Protein AF-A0AAV4A3B7-F1 (afdb_monomer)

InterPro domains:
  IPR013136 WSTF/Acf1/Cbp146 [PF10537] (25-99)
  IPR013136 WSTF/Acf1/Cbp146 [PS51136] (22-105)

Structure (mmCIF, N/CA/C/O backbone):
data_AF-A0AAV4A3B7-F1
#
_entry.id   AF-A0AAV4A3B7-F1
#
loop_
_atom_site.group_PDB
_atom_site.id
_atom_site.type_symbol
_atom_site.label_atom_id
_atom_site.label_alt_id
_atom_site.label_comp_id
_atom_site.label_asym_id
_atom_site.label_entity_id
_atom_site.label_seq_id
_atom_site.pdbx_PDB_ins_code
_atom_site.Cartn_x
_atom_site.Cartn_y
_atom_site.Cartn_z
_atom_site.occupancy
_atom_site.B_iso_or_equiv
_atom_site.auth_seq_id
_atom_site.auth_comp_id
_atom_site.auth_asym_id
_atom_site.auth_atom_id
_atom_site.pdbx_PDB_model_num
ATOM 1 N N . MET A 1 1 ? 4.530 -2.355 1.817 1.00 79.88 1 MET A N 1
ATOM 2 C CA . MET A 1 1 ? 4.048 -1.639 3.008 1.00 79.88 1 MET A CA 1
ATOM 3 C C . MET A 1 1 ? 4.141 -0.151 2.739 1.00 79.88 1 MET A C 1
ATOM 5 O O . MET A 1 1 ? 5.241 0.306 2.403 1.00 79.88 1 MET A O 1
ATOM 9 N N . PRO A 1 2 ? 3.022 0.578 2.884 1.00 88.75 2 PRO A N 1
ATOM 10 C CA . PRO A 1 2 ? 2.926 1.960 2.459 1.00 88.75 2 PRO A CA 1
ATOM 11 C C . PRO A 1 2 ? 3.779 2.864 3.346 1.00 88.75 2 PRO A C 1
ATOM 13 O O . PRO A 1 2 ? 4.143 2.522 4.478 1.00 88.75 2 PRO A O 1
ATOM 16 N N . LEU A 1 3 ? 4.128 4.026 2.806 1.00 90.94 3 LEU A N 1
ATOM 17 C CA . LEU A 1 3 ? 4.905 5.024 3.522 1.00 90.94 3 LEU A CA 1
ATOM 18 C C . LEU A 1 3 ? 3.964 6.019 4.193 1.00 90.94 3 LEU A C 1
ATOM 20 O O . LEU A 1 3 ? 3.034 6.525 3.563 1.00 90.94 3 LEU A O 1
ATOM 24 N N . LEU A 1 4 ? 4.269 6.344 5.444 1.00 89.75 4 LEU A N 1
ATOM 25 C CA . LEU A 1 4 ? 3.705 7.493 6.135 1.00 89.75 4 LEU A CA 1
ATOM 26 C C . LEU A 1 4 ? 4.732 8.626 6.057 1.00 89.75 4 LEU A C 1
ATOM 28 O O . LEU A 1 4 ? 5.809 8.568 6.666 1.00 89.75 4 LEU A O 1
ATOM 32 N N . GLY A 1 5 ? 4.452 9.619 5.214 1.00 83.88 5 GLY A N 1
ATOM 33 C CA . GLY A 1 5 ? 5.442 10.620 4.817 1.00 83.88 5 GLY A CA 1
ATOM 34 C C . GLY A 1 5 ? 6.590 9.993 4.014 1.00 83.88 5 GLY A C 1
ATOM 35 O O . GLY A 1 5 ? 6.455 9.756 2.819 1.00 83.88 5 GLY A O 1
ATOM 36 N N . LYS A 1 6 ? 7.731 9.729 4.667 1.00 81.19 6 LYS A N 1
ATOM 37 C CA . LYS A 1 6 ? 8.950 9.154 4.046 1.00 81.19 6 LYS A CA 1
ATOM 38 C C . LYS A 1 6 ? 9.422 7.852 4.698 1.00 81.19 6 LYS A C 1
ATOM 40 O O . LYS A 1 6 ? 10.476 7.333 4.338 1.00 81.19 6 LYS A O 1
ATOM 45 N N . LYS A 1 7 ? 8.691 7.348 5.695 1.00 87.88 7 LYS A N 1
ATOM 46 C CA . LYS A 1 7 ? 9.083 6.168 6.474 1.00 87.88 7 LYS A CA 1
ATOM 47 C C . LYS A 1 7 ? 8.101 5.034 6.231 1.00 87.88 7 LYS A C 1
ATOM 49 O O . LYS A 1 7 ? 6.901 5.272 6.130 1.00 87.88 7 LYS A O 1
ATOM 54 N N . VAL A 1 8 ? 8.623 3.811 6.158 1.00 87.12 8 VAL A N 1
ATOM 55 C CA . VAL A 1 8 ? 7.787 2.607 6.131 1.00 87.12 8 VAL A CA 1
ATOM 56 C C . VAL A 1 8 ? 7.012 2.551 7.438 1.00 87.12 8 VAL A C 1
ATOM 58 O O . VAL A 1 8 ? 7.602 2.665 8.514 1.00 87.12 8 VAL A O 1
ATOM 61 N N . PHE A 1 9 ? 5.698 2.406 7.335 1.00 86.94 9 PHE A N 1
ATOM 62 C CA . PHE A 1 9 ? 4.858 2.243 8.505 1.00 86.94 9 PHE A CA 1
ATOM 63 C C . PHE A 1 9 ? 4.813 0.768 8.906 1.00 86.94 9 PHE A C 1
ATOM 65 O O . PHE A 1 9 ? 4.429 -0.086 8.106 1.00 86.94 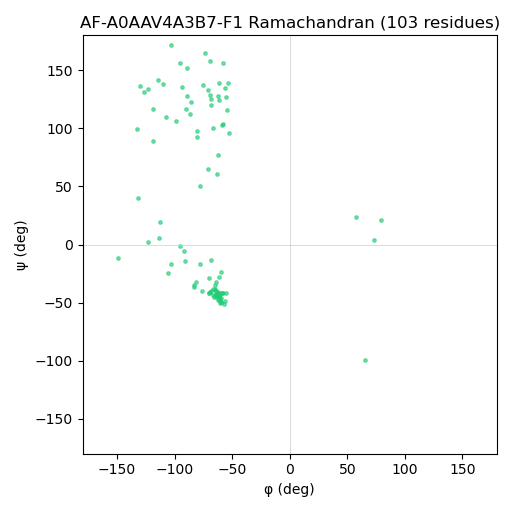9 PHE A O 1
ATOM 72 N N . SER A 1 10 ? 5.213 0.473 10.144 1.00 81.44 10 SER A N 1
ATOM 73 C CA . SER A 1 10 ? 5.065 -0.865 10.715 1.00 81.44 10 SER A CA 1
ATOM 74 C C . SER A 1 10 ? 3.692 -1.001 11.347 1.00 81.44 10 SER A C 1
ATOM 76 O O . SER A 1 10 ? 3.404 -0.391 12.376 1.00 81.44 10 SER A O 1
ATOM 78 N N . VAL A 1 11 ? 2.869 -1.843 10.733 1.00 81.50 11 VAL A N 1
ATOM 79 C CA . VAL A 1 11 ? 1.659 -2.380 11.356 1.00 81.50 11 VAL A CA 1
ATOM 80 C C . VAL A 1 11 ? 2.083 -3.174 12.596 1.00 81.50 11 VAL A C 1
ATOM 82 O O . VAL A 1 11 ? 3.108 -3.865 12.566 1.00 81.50 11 VAL A O 1
ATOM 85 N N . GLY A 1 12 ? 1.337 -3.043 13.696 1.00 70.12 12 GLY A N 1
ATOM 86 C CA . GLY A 1 12 ? 1.625 -3.782 14.924 1.00 70.12 12 GLY A CA 1
ATOM 87 C C . GLY A 1 12 ? 1.611 -5.299 14.685 1.00 70.12 12 GLY A C 1
ATOM 88 O O . GLY A 1 12 ? 0.986 -5.764 13.726 1.00 70.12 12 GLY A O 1
ATOM 89 N N . PRO A 1 13 ? 2.300 -6.093 15.526 1.00 60.31 13 PRO A N 1
ATOM 90 C CA . PRO A 1 13 ? 2.283 -7.541 15.388 1.00 60.31 13 PRO A CA 1
ATOM 91 C C . PRO A 1 13 ? 0.838 -8.044 15.421 1.00 60.31 13 PRO A C 1
ATOM 93 O O . PRO A 1 13 ? 0.038 -7.632 16.262 1.00 60.31 13 PRO A O 1
ATOM 96 N N . MET A 1 14 ? 0.514 -8.946 14.493 1.00 58.28 14 MET A N 1
ATOM 97 C CA . MET A 1 14 ? -0.736 -9.693 14.520 1.00 58.28 14 MET A CA 1
ATOM 98 C C . MET A 1 14 ? -0.773 -10.442 15.853 1.00 58.28 14 MET A C 1
ATOM 100 O O . MET A 1 14 ? -0.035 -11.410 16.026 1.00 58.28 14 MET A O 1
ATOM 104 N N . SER A 1 15 ? -1.560 -9.954 16.818 1.00 52.66 15 SER A N 1
ATOM 105 C CA . SER A 1 15 ? -1.669 -10.622 18.114 1.00 52.66 15 SER A CA 1
ATOM 106 C C . SER A 1 15 ? -2.095 -12.071 17.858 1.00 52.66 15 SER A C 1
ATOM 108 O O . SER A 1 15 ? -3.068 -12.276 17.108 1.00 52.66 15 SER A O 1
ATOM 110 N N . PRO A 1 16 ? -1.362 -13.074 18.386 1.00 51.94 16 PRO A N 1
ATOM 111 C CA . PRO A 1 16 ? -1.771 -14.462 18.253 1.00 51.94 16 PRO A CA 1
ATOM 112 C C . PRO A 1 16 ? -3.207 -14.572 18.761 1.00 51.94 16 PRO A C 1
ATOM 114 O O . PRO A 1 16 ? -3.572 -13.920 19.739 1.00 51.94 16 PRO A O 1
ATOM 117 N N . GLN A 1 17 ? -4.045 -15.340 18.061 1.00 53.22 17 GLN A N 1
ATOM 118 C CA . GLN A 1 17 ? -5.379 -15.699 18.541 1.00 53.22 17 GLN A CA 1
ATOM 119 C C . GLN A 1 17 ? -5.230 -16.511 19.838 1.00 53.22 17 GLN A C 1
ATOM 121 O O . GLN A 1 17 ? -5.330 -17.732 19.837 1.00 53.22 17 GLN A O 1
ATOM 126 N N . ASN A 1 18 ? -4.946 -15.845 20.953 1.00 49.25 18 ASN A N 1
ATOM 127 C CA . ASN A 1 18 ? -5.002 -16.438 22.273 1.00 49.25 18 ASN A CA 1
ATOM 128 C C . ASN A 1 18 ? -6.484 -16.425 22.654 1.00 49.25 18 ASN A C 1
ATOM 130 O O . ASN A 1 18 ? -7.059 -15.392 22.992 1.00 49.25 18 ASN A O 1
ATOM 134 N N . GLY A 1 19 ? -7.122 -17.574 22.432 1.00 52.88 19 GLY A N 1
ATOM 135 C CA . GLY A 1 19 ? -8.569 -17.753 22.360 1.00 52.88 19 GLY A CA 1
ATOM 136 C C . GLY A 1 19 ? -9.324 -17.617 23.677 1.00 52.88 19 GLY A C 1
ATOM 137 O O . GLY A 1 19 ? -9.938 -18.583 24.121 1.00 52.88 19 GLY A O 1
ATOM 138 N N . THR A 1 20 ? -9.344 -16.441 24.305 1.00 53.84 20 THR A N 1
ATOM 139 C CA . THR A 1 20 ? -10.295 -16.196 25.413 1.00 53.84 20 THR A CA 1
ATOM 140 C C . THR A 1 20 ? -10.757 -14.743 25.559 1.00 53.84 20 THR A C 1
ATOM 142 O O . THR A 1 20 ? -11.738 -14.494 26.250 1.00 53.84 20 THR A O 1
ATOM 145 N N . GLN A 1 21 ? -10.138 -13.776 24.876 1.00 55.31 21 GLN A N 1
ATOM 146 C CA . GLN A 1 21 ? -10.637 -12.399 24.835 1.00 55.31 21 GLN A CA 1
ATOM 147 C C . GLN A 1 21 ? -10.641 -11.907 23.389 1.00 55.31 21 GLN A C 1
ATOM 149 O O . GLN A 1 21 ? -9.605 -11.533 22.840 1.00 55.31 21 GLN A O 1
ATOM 154 N N . ASP A 1 22 ? -11.811 -11.948 22.748 1.00 61.78 22 ASP A N 1
ATOM 155 C CA . ASP A 1 22 ? -12.040 -11.229 21.497 1.00 61.78 22 ASP A CA 1
ATOM 156 C C . ASP A 1 22 ? -11.801 -9.744 21.774 1.00 61.78 22 ASP A C 1
ATOM 158 O O . ASP A 1 22 ? -12.625 -9.075 22.396 1.00 61.78 22 ASP A O 1
ATOM 162 N N . ALA A 1 23 ? -10.641 -9.228 21.360 1.00 65.69 23 ALA A N 1
ATOM 163 C CA . 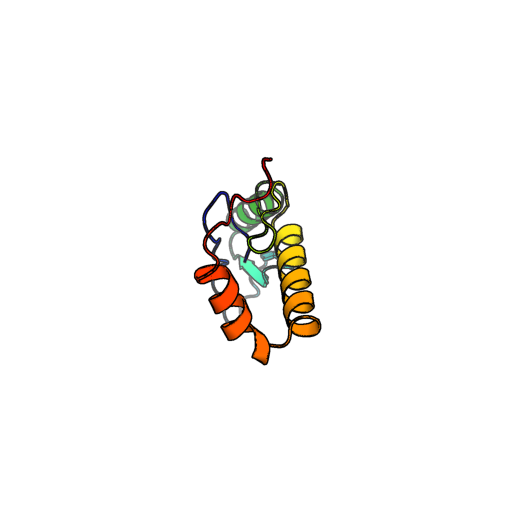ALA A 1 23 ? -10.404 -7.795 21.340 1.00 65.69 23 ALA A CA 1
ATOM 164 C C . ALA A 1 23 ? -11.537 -7.156 20.510 1.00 65.69 23 ALA A C 1
ATOM 166 O O . ALA A 1 23 ? -11.647 -7.460 19.317 1.00 65.69 23 ALA A O 1
ATOM 167 N N . PRO A 1 24 ? -12.398 -6.313 21.109 1.00 78.50 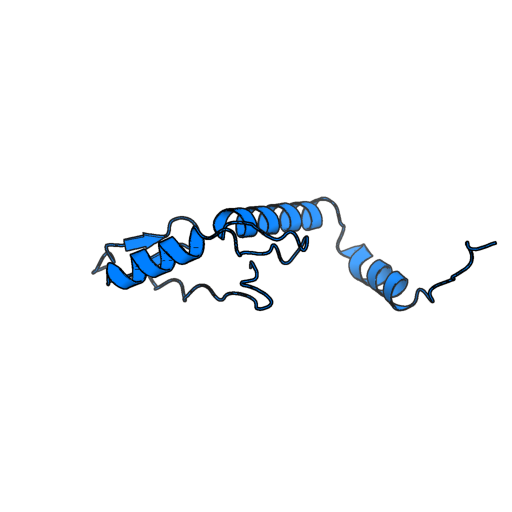24 PRO A N 1
ATOM 168 C CA . PRO A 1 24 ? -13.668 -5.916 20.498 1.00 78.50 24 PRO A CA 1
ATOM 169 C C . PRO A 1 24 ? -13.498 -5.036 19.254 1.00 78.50 24 PRO A C 1
ATOM 171 O O . PRO A 1 24 ? -14.450 -4.840 18.499 1.00 78.50 24 PRO A O 1
ATOM 174 N N . TYR A 1 25 ? -12.295 -4.507 19.023 1.00 83.38 25 TYR A N 1
ATOM 175 C CA . TYR A 1 25 ? -12.010 -3.601 17.924 1.00 83.38 25 TYR A CA 1
ATOM 176 C C . TYR A 1 25 ? -10.952 -4.187 16.983 1.00 83.38 25 TYR A C 1
ATOM 178 O O . TYR A 1 25 ? -9.798 -4.390 17.361 1.00 83.38 25 TYR A O 1
ATOM 186 N N . LEU A 1 26 ? -11.348 -4.434 15.732 1.00 85.75 26 LEU A N 1
ATOM 187 C CA . LEU A 1 26 ? -10.511 -5.002 14.673 1.00 85.75 26 LEU A CA 1
ATOM 188 C C . LEU A 1 26 ? -10.475 -4.062 13.465 1.00 85.75 26 LEU A C 1
ATOM 190 O O . LEU A 1 26 ? -11.520 -3.615 12.989 1.00 85.75 26 LEU A O 1
ATOM 194 N N . ILE A 1 27 ? -9.286 -3.815 12.916 1.00 86.50 27 ILE A N 1
ATOM 195 C CA . ILE A 1 27 ? -9.131 -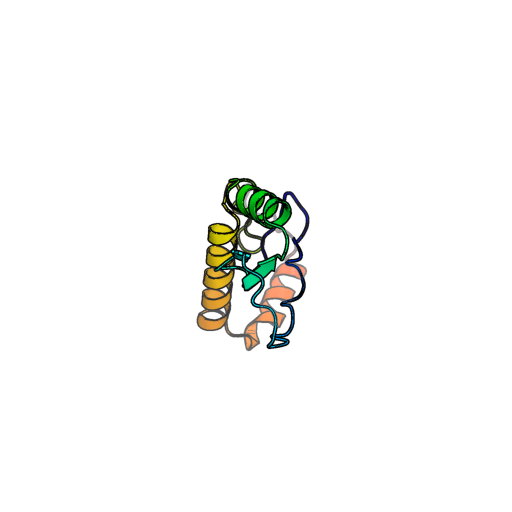3.147 11.619 1.00 86.50 27 ILE A CA 1
ATOM 196 C C . ILE A 1 27 ? -9.107 -4.217 10.515 1.00 86.50 27 ILE A C 1
ATOM 198 O O . ILE A 1 27 ? -8.177 -5.022 10.488 1.00 86.50 27 ILE A O 1
ATOM 202 N N . PRO A 1 28 ? -10.078 -4.249 9.579 1.00 84.31 28 PRO A N 1
ATOM 203 C CA .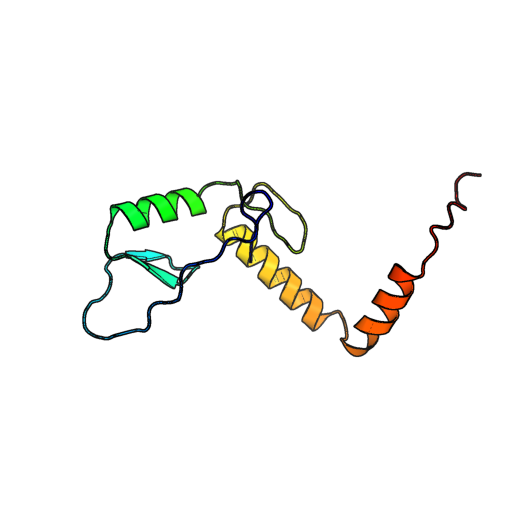 PRO A 1 28 ? -10.240 -5.377 8.656 1.00 84.31 28 PRO A CA 1
ATOM 204 C C . PRO A 1 28 ? -9.052 -5.609 7.715 1.00 84.31 28 PRO A C 1
ATOM 206 O O . PRO A 1 28 ? -8.648 -6.750 7.499 1.00 84.31 28 PRO A O 1
ATOM 209 N N . HIS A 1 29 ? -8.479 -4.535 7.162 1.00 83.94 29 HIS A N 1
ATOM 210 C CA . HIS A 1 29 ? -7.443 -4.639 6.133 1.00 83.94 29 HIS A CA 1
ATOM 211 C C . HIS A 1 29 ? -6.040 -4.896 6.709 1.00 83.94 29 HIS A C 1
ATOM 213 O O . HIS A 1 29 ? -5.258 -5.607 6.084 1.00 83.94 29 HIS A O 1
ATOM 219 N N . THR A 1 30 ? -5.718 -4.379 7.905 1.00 85.56 30 THR A N 1
ATOM 220 C CA . THR A 1 30 ? -4.447 -4.680 8.598 1.00 85.56 30 THR A CA 1
ATOM 221 C C . THR A 1 30 ? -4.530 -5.874 9.541 1.00 85.56 30 THR A C 1
ATOM 223 O O . THR A 1 30 ? -3.495 -6.391 9.955 1.00 85.56 30 THR A O 1
ATOM 226 N N . LYS A 1 31 ? -5.747 -6.326 9.871 1.00 84.94 31 LYS A N 1
ATOM 227 C CA . LYS A 1 31 ? -6.038 -7.356 10.881 1.00 84.94 31 LYS A CA 1
ATOM 228 C C . LYS A 1 31 ? -5.505 -7.014 12.279 1.00 84.94 31 LYS A C 1
ATOM 230 O O . LYS A 1 31 ? -5.299 -7.906 13.100 1.00 84.94 31 LYS A O 1
ATOM 235 N N . GLU A 1 32 ? -5.298 -5.729 12.561 1.00 84.06 32 GLU A N 1
ATOM 236 C CA . GLU A 1 32 ? -4.882 -5.261 13.883 1.00 84.06 32 GLU A CA 1
ATOM 237 C C . GLU A 1 32 ? -6.042 -5.296 14.868 1.00 84.06 32 GLU A C 1
ATOM 239 O O . GLU A 1 32 ? -7.154 -4.878 14.543 1.00 84.06 32 GLU A O 1
ATOM 244 N N . ARG A 1 33 ? -5.754 -5.768 16.081 1.00 83.25 33 ARG A N 1
ATOM 245 C CA . ARG A 1 33 ? -6.703 -5.875 17.187 1.00 83.25 33 ARG A CA 1
ATOM 246 C C . ARG A 1 33 ? -6.352 -4.870 18.276 1.00 83.25 33 ARG A C 1
ATOM 248 O O . ARG A 1 33 ? -5.180 -4.721 18.611 1.00 83.25 33 ARG A O 1
ATOM 255 N N . PHE A 1 34 ? -7.373 -4.232 18.833 1.00 83.56 34 PHE A N 1
ATOM 256 C CA . PHE A 1 34 ? -7.255 -3.260 19.913 1.00 83.56 34 PHE A CA 1
ATOM 257 C C . PHE A 1 34 ? -8.237 -3.604 21.030 1.00 83.56 34 PHE A C 1
ATOM 259 O O . PHE A 1 34 ? -9.408 -3.900 20.782 1.00 83.56 34 PHE A O 1
ATOM 266 N N . GLU A 1 35 ? -7.762 -3.529 22.268 1.00 83.69 35 GLU A N 1
ATOM 267 C CA . GLU A 1 35 ? -8.599 -3.659 23.466 1.00 83.69 35 GLU A CA 1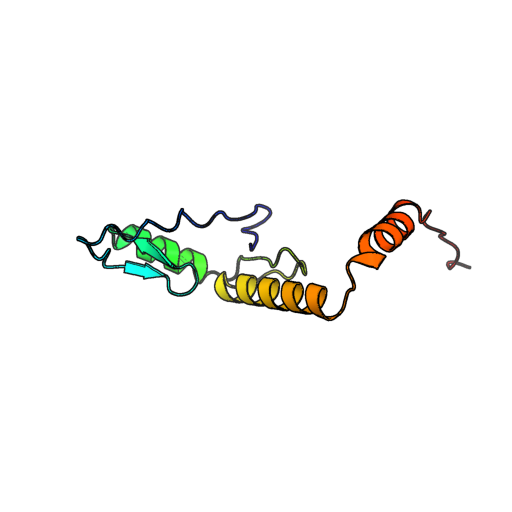
ATOM 268 C C . GLU A 1 35 ? -9.265 -2.318 23.810 1.00 83.69 35 GLU A C 1
ATOM 270 O O . GLU A 1 35 ? -10.432 -2.263 24.197 1.00 83.69 35 GLU A O 1
ATOM 275 N N . SER A 1 36 ? -8.543 -1.213 23.597 1.00 86.19 36 SER A N 1
ATOM 276 C CA . SER A 1 36 ? -9.022 0.143 23.852 1.00 86.19 36 SER A CA 1
ATOM 277 C C . SER A 1 36 ? -9.723 0.748 22.637 1.00 86.19 36 SER A C 1
ATOM 279 O O . SER A 1 36 ? -9.149 0.858 21.549 1.00 86.19 36 SER A O 1
ATOM 281 N N . LYS A 1 37 ? -10.945 1.254 22.849 1.00 88.38 37 LYS A N 1
ATOM 282 C CA . LYS A 1 37 ? -11.702 1.992 21.825 1.00 88.38 37 LYS A CA 1
ATOM 283 C C . LYS A 1 37 ? -10.941 3.220 21.320 1.00 88.38 37 LYS A C 1
ATOM 285 O O . LYS A 1 37 ? -10.912 3.474 20.122 1.00 88.38 37 LYS A O 1
ATOM 290 N N . SER A 1 38 ? -10.302 3.967 22.226 1.00 90.06 38 SER A N 1
ATOM 291 C CA . SER A 1 38 ? -9.599 5.207 21.869 1.00 90.06 38 SER A CA 1
ATOM 292 C C . SER A 1 38 ? -8.405 4.943 20.951 1.00 90.06 38 SER A C 1
ATOM 294 O O . SER A 1 38 ? -8.157 5.708 20.023 1.00 90.06 38 SER A O 1
ATOM 296 N N . GLU A 1 39 ? -7.668 3.856 21.184 1.00 89.00 39 GLU A N 1
ATOM 297 C CA . GLU A 1 39 ? -6.540 3.475 20.329 1.00 89.00 39 GLU A CA 1
ATOM 298 C C . GLU A 1 39 ? -7.009 3.016 18.950 1.00 89.00 39 GLU A C 1
ATOM 300 O O . GLU A 1 39 ? -6.421 3.410 17.941 1.00 89.00 39 GLU A O 1
ATOM 305 N N . PHE A 1 40 ? -8.103 2.251 18.906 1.00 89.31 40 PHE A N 1
ATOM 306 C CA . PHE A 1 40 ? -8.740 1.858 17.657 1.00 89.31 40 PHE A CA 1
ATOM 307 C C . PHE A 1 40 ? -9.200 3.065 16.837 1.00 89.31 40 PHE A C 1
ATOM 309 O O . PHE A 1 40 ? -8.884 3.140 15.652 1.00 89.31 40 PHE A O 1
ATOM 316 N N . GLU A 1 41 ? -9.913 4.016 17.448 1.00 91.50 41 GLU A N 1
ATOM 317 C CA . GLU A 1 41 ? -10.403 5.212 16.753 1.00 91.50 41 GLU A CA 1
ATOM 318 C C . GLU A 1 41 ? -9.237 6.050 16.223 1.00 91.50 41 GLU A C 1
ATOM 320 O O . GLU A 1 41 ? -9.186 6.308 15.024 1.00 91.50 41 GLU A O 1
ATOM 325 N N . LYS A 1 42 ? -8.216 6.323 17.049 1.00 92.62 42 LYS A N 1
ATOM 326 C CA . LYS A 1 42 ? -6.995 7.019 16.601 1.00 92.62 42 LYS A CA 1
ATOM 327 C C . LYS A 1 42 ? -6.325 6.320 15.420 1.00 92.62 42 LYS A C 1
ATOM 329 O O . LYS A 1 42 ? -5.850 6.984 14.497 1.00 92.62 42 LYS A O 1
ATOM 334 N N . ARG A 1 43 ? -6.258 4.983 15.439 1.00 91.94 43 ARG A N 1
ATOM 335 C CA . ARG A 1 43 ? -5.658 4.223 14.338 1.00 91.94 43 ARG A CA 1
ATOM 336 C C . ARG A 1 43 ? -6.515 4.276 13.079 1.00 91.94 43 ARG A C 1
ATOM 338 O O . ARG A 1 43 ? -5.981 4.445 11.986 1.00 91.94 43 ARG A O 1
ATOM 345 N N . LYS A 1 44 ? -7.830 4.151 13.233 1.00 91.31 44 LYS A N 1
ATOM 346 C CA . LYS A 1 44 ? -8.795 4.242 12.141 1.00 91.31 44 LYS A CA 1
ATOM 347 C C . LYS A 1 44 ? -8.750 5.621 11.481 1.00 91.31 44 LYS A C 1
ATOM 349 O O . LYS A 1 44 ? -8.691 5.689 10.257 1.00 91.31 44 LYS A O 1
ATOM 354 N N . ASP A 1 45 ? -8.707 6.692 12.269 1.00 94.06 45 ASP A N 1
ATOM 355 C CA . ASP A 1 45 ? -8.567 8.061 11.768 1.00 94.06 45 ASP A CA 1
ATOM 356 C C . ASP A 1 45 ? -7.269 8.236 10.977 1.00 94.06 45 ASP A C 1
ATOM 358 O O . ASP A 1 45 ? -7.300 8.741 9.858 1.00 94.06 45 ASP A O 1
ATOM 362 N N . LEU A 1 46 ? -6.140 7.737 11.493 1.00 92.88 46 LEU A N 1
ATOM 363 C CA . LEU A 1 46 ? -4.862 7.767 10.775 1.00 92.88 46 LEU A CA 1
ATOM 364 C C . LEU A 1 46 ? -4.932 7.034 9.421 1.00 92.88 46 LEU A C 1
ATOM 366 O O . LEU A 1 46 ? -4.394 7.512 8.422 1.00 92.88 46 LEU A O 1
ATOM 370 N N . TYR A 1 47 ? -5.594 5.876 9.362 1.00 93.75 47 TYR A N 1
ATOM 371 C CA . TYR A 1 47 ? -5.750 5.117 8.116 1.00 93.75 47 TYR A CA 1
ATOM 372 C C . TYR A 1 47 ? -6.687 5.781 7.105 1.00 93.75 47 TYR A C 1
ATOM 374 O O . TYR A 1 47 ? -6.469 5.623 5.902 1.00 93.75 47 TYR A O 1
ATOM 382 N N . ASN A 1 48 ? -7.668 6.549 7.580 1.00 94.12 48 ASN A N 1
ATOM 383 C CA . ASN A 1 48 ? -8.591 7.313 6.739 1.00 94.12 48 ASN A CA 1
ATOM 384 C C . ASN A 1 48 ? -7.981 8.608 6.182 1.00 94.12 48 ASN A C 1
ATOM 386 O O . ASN A 1 48 ? -8.531 9.182 5.246 1.00 94.12 48 ASN A O 1
ATOM 390 N N . GLN A 1 49 ? -6.869 9.094 6.736 1.00 94.31 49 GLN A N 1
ATOM 391 C CA . GLN A 1 49 ? -6.196 10.278 6.207 1.00 94.31 49 GLN A CA 1
ATOM 392 C C . GLN A 1 49 ? -5.529 9.973 4.863 1.00 94.31 49 GLN A C 1
ATOM 394 O O . GLN A 1 49 ? -4.774 9.014 4.749 1.00 94.31 49 GLN A O 1
ATOM 399 N N . SER A 1 50 ? -5.725 10.836 3.866 1.00 95.00 50 SER A N 1
ATOM 400 C CA . SER A 1 50 ? -5.086 10.756 2.543 1.00 95.00 50 SER A CA 1
ATOM 401 C C . SER A 1 50 ? -3.630 11.250 2.552 1.00 95.00 50 SER A C 1
ATOM 403 O O . SER A 1 50 ? -3.245 12.122 1.778 1.00 95.00 50 SER A O 1
ATOM 405 N N . ILE A 1 51 ? -2.818 10.749 3.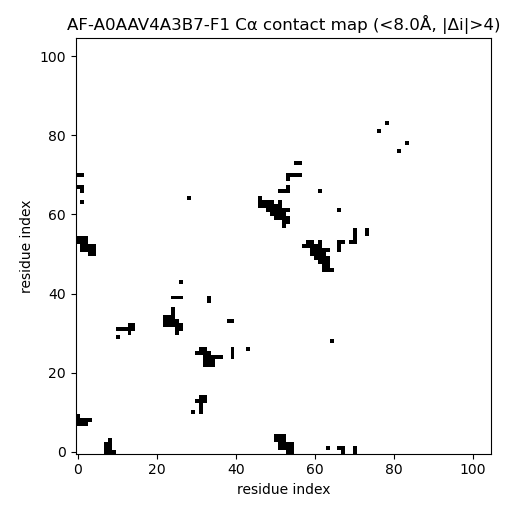482 1.00 94.62 51 ILE A N 1
ATOM 406 C CA . ILE A 1 51 ? -1.412 11.151 3.684 1.00 94.62 51 ILE A CA 1
ATOM 407 C C . ILE A 1 51 ? -0.419 10.026 3.368 1.00 94.62 51 ILE A C 1
ATOM 409 O O . ILE A 1 51 ? 0.783 10.162 3.617 1.00 94.62 51 ILE A O 1
ATOM 413 N N . TRP A 1 52 ? -0.916 8.903 2.851 1.00 95.38 52 TRP A N 1
ATOM 414 C CA . TRP A 1 52 ? -0.120 7.720 2.567 1.00 95.38 52 TRP A CA 1
ATOM 415 C C . TRP A 1 52 ? 0.447 7.760 1.158 1.00 95.38 52 TRP A C 1
ATOM 417 O O . TRP A 1 52 ? -0.129 8.337 0.231 1.00 95.38 52 TRP A O 1
ATOM 427 N N . THR A 1 53 ? 1.591 7.099 1.013 1.00 95.06 53 THR A N 1
ATOM 428 C CA . THR A 1 53 ? 2.308 6.997 -0.254 1.00 95.06 53 THR A CA 1
ATOM 429 C C . THR A 1 53 ? 2.574 5.535 -0.580 1.00 95.06 53 THR A C 1
ATOM 431 O O . THR A 1 53 ? 3.091 4.783 0.254 1.00 95.06 53 THR A O 1
ATOM 434 N N . CYS A 1 54 ? 2.263 5.121 -1.806 1.00 93.44 54 CYS A N 1
ATOM 435 C CA . CYS A 1 54 ? 2.649 3.809 -2.312 1.00 93.44 54 CYS A CA 1
ATOM 436 C C . CYS A 1 54 ? 4.170 3.766 -2.498 1.00 93.44 54 CYS A C 1
ATOM 438 O O . CYS A 1 54 ? 4.726 4.536 -3.282 1.00 93.44 54 CYS A O 1
ATOM 440 N N . ARG A 1 55 ? 4.864 2.854 -1.806 1.00 91.69 55 ARG A N 1
ATOM 441 C CA . ARG A 1 55 ? 6.326 2.734 -1.918 1.00 91.69 55 ARG A CA 1
ATOM 442 C C . ARG A 1 55 ? 6.766 2.301 -3.318 1.00 91.69 55 ARG A C 1
ATOM 444 O O . ARG A 1 55 ? 7.831 2.708 -3.765 1.00 91.69 55 ARG A O 1
ATOM 451 N N . ALA A 1 56 ? 5.969 1.460 -3.974 1.00 88.56 56 ALA A N 1
ATOM 452 C CA . ALA A 1 56 ? 6.317 0.876 -5.264 1.00 88.56 56 ALA A CA 1
ATOM 453 C C . ALA A 1 56 ? 6.164 1.871 -6.427 1.00 88.56 56 ALA A C 1
ATOM 455 O O . ALA A 1 56 ? 7.006 1.890 -7.317 1.00 88.56 56 ALA A O 1
ATOM 456 N N . THR A 1 57 ? 5.116 2.703 -6.416 1.00 89.50 57 THR A N 1
ATOM 457 C CA . THR A 1 57 ? 4.831 3.661 -7.504 1.00 89.50 57 THR A CA 1
ATOM 458 C C . THR A 1 57 ? 5.214 5.100 -7.176 1.00 89.50 57 THR A C 1
ATOM 460 O O . THR A 1 57 ? 5.262 5.933 -8.074 1.00 89.50 57 THR A O 1
ATOM 463 N N . GLY A 1 58 ? 5.436 5.427 -5.901 1.00 91.12 58 GLY A N 1
ATOM 464 C CA . GLY A 1 58 ? 5.643 6.800 -5.440 1.00 91.12 58 GLY A CA 1
ATOM 465 C C . GLY A 1 58 ? 4.374 7.659 -5.424 1.00 91.12 58 GLY A C 1
ATOM 466 O O . GLY A 1 58 ? 4.459 8.844 -5.115 1.00 91.12 58 GLY A O 1
ATOM 467 N N . HIS A 1 59 ? 3.202 7.095 -5.736 1.00 93.00 59 HIS A N 1
ATOM 468 C CA . HIS A 1 59 ? 1.945 7.840 -5.733 1.00 93.00 59 HIS A CA 1
ATOM 469 C C . HIS A 1 59 ? 1.547 8.231 -4.303 1.00 93.00 59 HIS A C 1
ATOM 471 O O . HIS A 1 59 ? 1.469 7.369 -3.423 1.00 93.00 59 HIS A O 1
ATOM 477 N N . THR A 1 60 ? 1.331 9.527 -4.084 1.00 94.00 60 THR A N 1
ATOM 478 C CA . THR A 1 60 ? 1.009 10.148 -2.792 1.00 94.00 60 THR A CA 1
ATOM 479 C C . THR A 1 60 ? -0.482 10.482 -2.700 1.00 94.00 60 THR A C 1
ATOM 481 O O . THR A 1 60 ? -1.204 10.402 -3.690 1.00 94.00 60 THR A O 1
ATOM 484 N N . GLY A 1 61 ? -0.948 10.893 -1.516 1.00 93.75 61 GLY A N 1
ATOM 485 C CA . GLY A 1 61 ? -2.331 11.348 -1.339 1.00 93.75 61 GLY A CA 1
ATOM 486 C C . GLY A 1 61 ? -3.342 10.207 -1.215 1.00 93.75 61 GLY A C 1
ATOM 487 O O . GLY A 1 61 ? -4.527 10.405 -1.461 1.00 93.75 61 GLY A O 1
ATOM 488 N N . LEU A 1 62 ? -2.877 9.010 -0.857 1.00 94.06 62 LEU A N 1
ATOM 489 C CA . LEU A 1 62 ? -3.707 7.821 -0.701 1.00 94.06 62 LEU A CA 1
ATOM 490 C C . LEU A 1 62 ? -4.118 7.626 0.758 1.00 94.06 62 LEU A C 1
ATOM 492 O O . LEU A 1 62 ? -3.423 8.068 1.678 1.00 94.06 62 LEU A O 1
ATOM 496 N N . THR A 1 63 ? -5.217 6.915 0.982 1.00 95.62 63 THR A N 1
ATOM 497 C CA . THR A 1 63 ? -5.495 6.280 2.278 1.00 95.62 63 THR A CA 1
ATOM 498 C C . THR A 1 63 ? -4.594 5.060 2.479 1.00 95.62 63 THR A C 1
ATOM 500 O O . THR A 1 63 ? -3.990 4.535 1.535 1.00 95.62 63 THR A O 1
ATOM 503 N N . HIS A 1 64 ? -4.508 4.567 3.716 1.00 94.44 64 HIS A N 1
ATOM 504 C CA . HIS A 1 64 ? -3.673 3.402 4.020 1.00 94.44 64 HIS A CA 1
ATOM 505 C C . HIS A 1 64 ? -4.093 2.162 3.216 1.00 94.44 64 HIS A C 1
ATOM 507 O O . HIS A 1 64 ? -3.250 1.428 2.691 1.00 94.44 64 HIS A O 1
ATOM 513 N N . GLU A 1 65 ? -5.404 1.937 3.100 1.00 93.38 65 GLU A N 1
ATOM 514 C CA . GLU A 1 65 ? -5.953 0.787 2.386 1.00 93.38 65 GLU A CA 1
ATOM 515 C C . GLU A 1 65 ? -5.672 0.871 0.880 1.00 93.38 65 GLU A C 1
ATOM 517 O O . GLU A 1 65 ? -5.249 -0.116 0.275 1.00 93.38 65 GLU A O 1
ATOM 522 N N . GLU A 1 66 ? -5.852 2.046 0.276 1.00 94.06 66 GLU A N 1
ATOM 523 C CA . GLU A 1 66 ? -5.557 2.264 -1.143 1.00 94.06 66 GLU A CA 1
ATOM 524 C C . GLU A 1 66 ? -4.072 2.073 -1.442 1.00 94.06 66 GLU A C 1
ATOM 526 O O . GLU A 1 66 ? -3.719 1.391 -2.405 1.00 94.06 66 GLU A O 1
ATOM 531 N N . ALA A 1 67 ? -3.195 2.612 -0.592 1.00 94.75 67 ALA A N 1
ATOM 532 C CA . ALA A 1 67 ? -1.759 2.435 -0.743 1.00 94.75 67 ALA A CA 1
ATOM 533 C C . ALA A 1 67 ? -1.364 0.951 -0.629 1.00 94.75 67 ALA A C 1
ATOM 535 O O . ALA A 1 67 ? -0.610 0.462 -1.470 1.00 94.75 67 ALA A O 1
ATOM 536 N N . CYS A 1 68 ? -1.935 0.201 0.323 1.00 92.00 68 CYS A N 1
ATOM 537 C CA . CYS A 1 68 ? -1.725 -1.249 0.425 1.00 92.00 68 CYS A CA 1
ATOM 538 C C . CYS A 1 68 ? -2.210 -2.006 -0.822 1.00 92.00 68 CYS A C 1
ATOM 540 O O . CYS A 1 68 ? -1.503 -2.879 -1.331 1.00 92.00 68 CYS A O 1
ATOM 542 N N . LYS A 1 69 ? -3.404 -1.678 -1.335 1.00 93.50 69 LYS A N 1
ATOM 543 C CA . LYS A 1 69 ? -3.957 -2.285 -2.560 1.00 93.50 69 LYS A CA 1
ATOM 544 C C . LYS A 1 69 ? -3.080 -1.987 -3.778 1.00 93.50 69 LYS A C 1
ATOM 546 O O . LYS A 1 69 ? -2.821 -2.885 -4.581 1.00 93.50 69 LYS A O 1
ATOM 551 N N . SER A 1 70 ? -2.594 -0.751 -3.893 1.00 93.75 70 SER A N 1
ATOM 552 C CA . SER A 1 70 ? -1.670 -0.325 -4.947 1.00 93.75 70 SER A CA 1
ATOM 553 C C . SER A 1 70 ? -0.380 -1.144 -4.909 1.00 93.75 70 SER A C 1
ATOM 555 O O . SER A 1 70 ? 0.013 -1.732 -5.916 1.00 93.75 70 SER A O 1
ATOM 557 N N . GLU A 1 71 ? 0.233 -1.277 -3.732 1.00 93.00 71 GLU A N 1
ATOM 558 C CA . GLU A 1 71 ? 1.445 -2.079 -3.565 1.00 93.00 71 GLU A CA 1
ATOM 559 C C . GLU A 1 71 ? 1.235 -3.557 -3.905 1.00 93.00 71 GLU A C 1
ATOM 561 O O . GLU A 1 71 ? 2.072 -4.150 -4.590 1.00 93.00 71 GLU A O 1
ATOM 566 N N . ALA A 1 72 ? 0.129 -4.155 -3.453 1.00 92.12 72 ALA A N 1
ATOM 567 C CA . ALA A 1 72 ? -0.197 -5.548 -3.751 1.00 92.12 72 ALA A CA 1
ATOM 568 C C . ALA A 1 72 ? -0.376 -5.771 -5.259 1.00 92.12 72 ALA A C 1
ATOM 570 O O . ALA A 1 72 ? 0.180 -6.718 -5.815 1.00 92.12 72 ALA A O 1
ATOM 571 N N . THR A 1 73 ? -1.078 -4.852 -5.926 1.00 94.25 73 THR A N 1
ATOM 572 C CA . THR A 1 73 ? -1.305 -4.894 -7.377 1.00 94.25 73 THR A CA 1
ATOM 573 C C . THR A 1 73 ? 0.013 -4.832 -8.141 1.00 94.25 73 THR A C 1
ATOM 575 O O . THR A 1 73 ? 0.279 -5.692 -8.978 1.00 94.25 73 THR A O 1
ATOM 578 N N . VAL A 1 74 ? 0.879 -3.870 -7.814 1.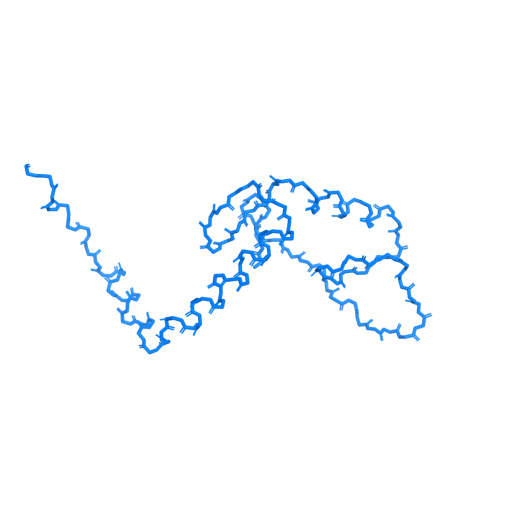00 92.69 74 VAL A N 1
ATOM 579 C CA . VAL A 1 74 ? 2.181 -3.714 -8.481 1.00 92.69 74 VAL A CA 1
ATOM 580 C C . VAL A 1 74 ? 3.091 -4.907 -8.212 1.00 92.69 74 VAL A C 1
ATOM 582 O O . VAL A 1 74 ? 3.763 -5.390 -9.119 1.00 92.69 74 VAL A O 1
ATOM 585 N N . THR A 1 75 ? 3.074 -5.439 -6.989 1.00 90.44 75 THR A N 1
ATOM 586 C CA . THR A 1 75 ? 3.843 -6.641 -6.638 1.00 90.44 75 THR A CA 1
ATOM 587 C C . THR A 1 75 ? 3.369 -7.854 -7.436 1.00 90.44 75 THR A C 1
ATOM 589 O O . THR A 1 75 ? 4.186 -8.627 -7.936 1.00 90.44 75 THR A O 1
ATOM 592 N N . GLN A 1 76 ? 2.056 -8.034 -7.587 1.00 92.81 76 GLN A N 1
ATOM 593 C CA . GLN A 1 76 ? 1.493 -9.111 -8.398 1.00 92.81 76 GLN A CA 1
ATOM 594 C C . GLN A 1 76 ? 1.845 -8.938 -9.882 1.00 92.81 76 GLN A C 1
ATOM 596 O O . GLN A 1 76 ? 2.249 -9.905 -10.526 1.00 92.81 76 GLN A O 1
ATOM 601 N N . GLN A 1 77 ? 1.739 -7.719 -10.415 1.00 92.44 77 GLN A N 1
ATOM 602 C CA . GLN A 1 77 ? 2.108 -7.410 -11.797 1.00 92.44 77 GLN A CA 1
ATOM 603 C C . GLN A 1 77 ? 3.587 -7.694 -12.061 1.00 92.44 77 GLN A C 1
ATOM 605 O O . GLN A 1 77 ? 3.892 -8.380 -13.031 1.00 92.44 77 GLN A O 1
ATOM 610 N N . LEU A 1 78 ? 4.489 -7.257 -11.176 1.00 89.69 78 LEU A N 1
ATOM 611 C CA . LEU A 1 78 ? 5.918 -7.566 -11.265 1.00 89.69 78 LEU A CA 1
ATOM 612 C C . LEU A 1 78 ? 6.162 -9.075 -11.284 1.00 89.69 78 LEU A C 1
ATOM 614 O O . LEU A 1 78 ? 6.813 -9.569 -12.194 1.00 89.69 78 LEU A O 1
ATOM 618 N N . ASN A 1 79 ? 5.590 -9.825 -10.340 1.00 88.75 79 ASN A N 1
ATOM 619 C CA . ASN A 1 79 ? 5.784 -11.278 -10.300 1.00 88.75 79 ASN A CA 1
ATOM 620 C C . ASN A 1 79 ? 5.207 -11.999 -11.530 1.00 88.75 79 ASN A C 1
ATOM 622 O O . ASN A 1 79 ? 5.737 -13.033 -11.926 1.00 88.75 79 ASN A O 1
ATOM 626 N N . SER A 1 80 ? 4.121 -11.484 -12.112 1.00 92.00 80 SER A N 1
ATOM 627 C CA . SER A 1 80 ? 3.469 -12.102 -13.270 1.00 92.00 80 SER A CA 1
ATOM 628 C C . SER A 1 80 ? 4.120 -11.731 -14.601 1.00 92.00 80 SER A C 1
ATOM 630 O O . SER A 1 80 ? 4.087 -12.541 -15.522 1.00 92.00 80 SER A O 1
ATOM 632 N N . GLN A 1 81 ? 4.624 -10.505 -14.739 1.00 92.75 81 GLN A N 1
ATOM 633 C CA . GLN A 1 81 ? 5.077 -9.957 -16.021 1.00 92.75 81 GLN A CA 1
ATOM 634 C C . GLN A 1 81 ? 6.600 -9.896 -16.131 1.00 92.75 81 GLN A C 1
ATOM 636 O O . GLN A 1 81 ? 7.120 -9.904 -17.243 1.00 92.75 81 GLN A O 1
ATOM 641 N N . PHE A 1 82 ? 7.320 -9.839 -15.006 1.00 90.94 82 PHE A N 1
ATOM 642 C CA . PHE A 1 82 ? 8.773 -9.719 -14.985 1.00 90.94 82 PHE A CA 1
ATOM 643 C C . PHE A 1 82 ? 9.432 -11.037 -14.541 1.00 90.94 82 PHE A C 1
ATOM 645 O O . PHE A 1 82 ? 9.351 -11.415 -13.367 1.00 90.94 82 PHE A O 1
ATOM 652 N N . PRO A 1 83 ? 10.107 -11.762 -15.452 1.00 91.62 83 PRO A N 1
ATOM 653 C CA . PRO A 1 83 ? 10.789 -12.999 -15.104 1.00 91.62 83 PRO A CA 1
ATOM 654 C C . PRO A 1 83 ? 12.013 -12.723 -14.227 1.00 91.62 83 PRO A C 1
ATOM 656 O O . PRO A 1 83 ? 12.910 -11.969 -14.604 1.00 91.62 83 PRO A O 1
ATOM 659 N N . LYS A 1 84 ? 12.109 -13.417 -13.087 1.00 88.62 84 LYS A N 1
ATOM 660 C CA . LYS A 1 84 ? 13.219 -13.248 -12.129 1.00 88.62 84 LYS A CA 1
ATOM 661 C C . LYS A 1 84 ? 14.600 -13.553 -12.712 1.00 88.62 84 LYS A C 1
ATOM 663 O O . LYS A 1 84 ? 15.593 -13.037 -12.213 1.00 88.62 84 LYS A O 1
ATOM 668 N N . CYS A 1 85 ? 14.682 -14.360 -13.772 1.00 92.19 85 CYS A N 1
ATOM 669 C CA . CYS A 1 85 ? 15.952 -14.651 -14.440 1.00 92.19 85 CYS A CA 1
ATOM 670 C C . CYS A 1 85 ? 16.615 -13.399 -15.031 1.00 92.19 85 CYS A C 1
ATOM 672 O O . CYS A 1 85 ? 17.837 -13.355 -15.093 1.00 92.19 85 CYS A O 1
ATOM 674 N N . PHE A 1 86 ? 15.838 -12.375 -15.400 1.00 92.12 86 PHE A N 1
ATOM 675 C CA . PHE A 1 86 ? 16.363 -11.131 -15.968 1.00 92.12 86 PHE A CA 1
ATOM 676 C C . PHE A 1 86 ? 16.656 -10.051 -14.925 1.00 92.12 86 PHE A C 1
ATOM 678 O O . PHE A 1 86 ? 17.214 -9.012 -15.268 1.00 92.12 86 PHE A O 1
ATOM 685 N N . GLU A 1 87 ? 16.309 -10.270 -13.655 1.00 91.94 87 GLU A N 1
ATOM 686 C CA . GLU A 1 87 ? 16.455 -9.264 -12.599 1.00 91.94 87 GLU A CA 1
ATOM 687 C C . GLU A 1 87 ? 17.900 -8.769 -12.481 1.00 91.94 87 GLU A C 1
ATOM 689 O O . GLU A 1 87 ? 18.155 -7.566 -12.516 1.00 91.94 87 GLU A O 1
ATOM 694 N N . LYS A 1 88 ? 18.859 -9.700 -12.424 1.00 91.69 88 LYS A N 1
ATOM 695 C CA . LYS A 1 88 ? 20.283 -9.374 -12.292 1.00 91.69 88 LYS A CA 1
ATOM 696 C C . LYS A 1 88 ? 20.814 -8.616 -13.507 1.00 91.69 88 LYS A C 1
ATOM 698 O O . LYS A 1 88 ? 21.522 -7.627 -13.335 1.00 91.69 88 LYS A O 1
ATOM 703 N N . ASP A 1 89 ? 20.476 -9.070 -14.708 1.00 92.25 89 ASP A N 1
ATOM 704 C CA . ASP A 1 89 ? 21.001 -8.496 -15.948 1.00 92.25 89 ASP A CA 1
ATOM 705 C C . ASP A 1 89 ? 20.438 -7.094 -16.196 1.00 92.25 89 ASP A C 1
ATOM 707 O O . ASP A 1 89 ? 21.187 -6.178 -16.534 1.00 92.25 89 ASP A O 1
ATOM 711 N N . VAL A 1 90 ? 19.141 -6.888 -15.942 1.00 91.56 90 VAL A N 1
ATOM 712 C CA . VAL A 1 90 ? 18.501 -5.568 -16.046 1.00 91.56 90 VAL A CA 1
ATOM 713 C C . VAL A 1 90 ? 19.061 -4.605 -15.000 1.00 91.56 90 VAL A C 1
ATOM 715 O O . VAL A 1 90 ? 19.409 -3.474 -15.338 1.00 91.56 90 VAL A O 1
ATOM 718 N N . LEU A 1 91 ? 19.211 -5.040 -13.744 1.00 90.94 91 LEU A N 1
ATOM 719 C CA . LEU A 1 91 ? 19.817 -4.208 -12.699 1.00 90.94 91 LEU A CA 1
ATOM 720 C C . LEU A 1 91 ? 21.268 -3.848 -13.032 1.00 90.94 91 LEU A C 1
ATOM 722 O O . LEU A 1 91 ? 21.669 -2.700 -12.843 1.00 90.94 91 LEU A O 1
ATOM 726 N N . ALA A 1 92 ? 22.049 -4.794 -13.561 1.00 91.88 92 ALA A N 1
ATOM 727 C CA . ALA A 1 92 ? 23.414 -4.537 -14.004 1.00 91.88 92 ALA A CA 1
ATOM 728 C C . ALA A 1 92 ? 23.451 -3.546 -15.175 1.00 91.88 92 ALA A C 1
ATOM 730 O O . ALA A 1 92 ? 24.309 -2.664 -15.183 1.00 91.88 92 ALA A O 1
ATOM 731 N N . LEU A 1 93 ? 22.526 -3.651 -16.130 1.00 91.31 93 LEU A N 1
ATOM 732 C CA . LEU A 1 93 ? 22.422 -2.714 -17.245 1.00 91.31 93 LEU A CA 1
ATOM 733 C C . LEU A 1 93 ? 22.133 -1.291 -16.752 1.00 91.31 93 LEU A C 1
ATOM 735 O O . LEU A 1 93 ? 22.828 -0.367 -17.157 1.00 91.31 93 LEU A O 1
ATOM 739 N N . VAL A 1 94 ? 21.159 -1.118 -15.852 1.00 89.62 94 VAL A N 1
ATOM 740 C CA . VAL A 1 94 ? 20.783 0.198 -15.297 1.00 89.62 94 VAL A CA 1
ATOM 741 C C . VAL A 1 94 ? 21.884 0.772 -14.400 1.00 89.62 94 VAL A C 1
ATOM 743 O O . VAL A 1 94 ? 22.174 1.962 -14.456 1.00 89.62 94 VAL A O 1
ATOM 746 N N . HIS A 1 95 ? 22.538 -0.054 -13.581 1.00 88.12 95 HIS A N 1
ATOM 747 C CA . HIS A 1 95 ? 23.625 0.403 -12.709 1.00 88.12 95 HIS A CA 1
ATOM 748 C C . HIS A 1 95 ? 24.859 0.855 -13.504 1.00 88.12 95 HIS A C 1
ATOM 750 O O . HIS A 1 95 ? 25.515 1.831 -13.140 1.00 88.12 95 HIS A O 1
ATOM 756 N N . HIS A 1 96 ? 25.183 0.152 -14.593 1.00 86.25 96 HIS A N 1
ATOM 757 C CA . HIS A 1 96 ? 26.344 0.460 -15.430 1.00 86.25 96 HIS A CA 1
ATOM 758 C C . HIS A 1 96 ? 26.012 1.332 -16.644 1.00 86.25 96 HIS A C 1
ATOM 760 O O . HIS A 1 96 ? 26.928 1.682 -17.396 1.00 86.25 96 HIS A O 1
ATOM 766 N N . SER A 1 97 ? 24.745 1.713 -16.851 1.00 80.81 97 SER A N 1
ATOM 767 C CA . SER A 1 97 ? 24.392 2.682 -17.882 1.00 80.81 97 SER A CA 1
ATOM 768 C C . SER A 1 97 ? 24.985 4.028 -17.486 1.00 80.81 97 SER A C 1
ATOM 770 O O . SER A 1 97 ? 24.454 4.741 -16.637 1.00 80.81 97 SER A O 1
ATOM 772 N N . LYS A 1 98 ? 26.122 4.381 -18.086 1.00 69.69 98 LYS A N 1
ATOM 773 C CA . LYS A 1 98 ? 26.602 5.760 -18.075 1.00 69.69 98 LYS A CA 1
ATOM 774 C C . LYS A 1 98 ? 25.531 6.587 -18.778 1.00 69.69 98 LYS A C 1
ATOM 776 O O . LYS A 1 98 ? 25.173 6.243 -19.903 1.00 69.69 98 LYS A O 1
ATOM 781 N N . SER A 1 99 ? 25.001 7.620 -18.124 1.00 63.00 99 SER A N 1
ATOM 782 C CA . SER A 1 99 ? 24.092 8.587 -18.744 1.00 63.00 99 SER A CA 1
ATOM 783 C C . SER A 1 99 ? 24.744 9.139 -20.011 1.00 63.00 99 SER A C 1
ATOM 785 O O . SER A 1 99 ? 25.580 10.036 -19.945 1.00 63.00 99 SER A O 1
ATOM 787 N N . TYR A 1 100 ? 24.417 8.569 -21.169 1.00 56.91 100 TYR A N 1
ATOM 788 C CA . TYR A 1 100 ? 24.760 9.172 -22.443 1.00 56.91 100 TYR A CA 1
ATOM 789 C C . TYR A 1 100 ? 23.722 10.250 -22.708 1.00 56.91 100 TYR A C 1
ATOM 791 O O . TYR A 1 100 ? 22.654 10.010 -23.266 1.00 56.91 100 TYR A O 1
ATOM 799 N N . ASP A 1 101 ? 24.089 11.444 -22.267 1.00 52.34 101 ASP A N 1
ATOM 800 C CA . ASP A 1 101 ? 23.555 12.741 -22.660 1.00 52.34 101 ASP A CA 1
ATOM 801 C C . ASP A 1 101 ? 23.847 12.981 -24.162 1.00 52.34 101 ASP A C 1
ATOM 803 O O . ASP A 1 101 ? 24.632 13.843 -24.547 1.00 52.34 101 ASP A O 1
ATOM 807 N N . LEU A 1 102 ? 23.324 12.113 -25.038 1.00 54.44 102 LEU A N 1
ATOM 808 C CA . LEU A 1 102 ? 23.577 12.134 -26.489 1.00 54.44 102 LEU A CA 1
ATOM 809 C C . LEU A 1 102 ? 22.338 12.491 -27.325 1.00 54.44 102 LEU A C 1
ATOM 811 O O . LEU A 1 102 ? 22.325 12.249 -28.529 1.00 54.44 102 LEU A O 1
ATOM 815 N N . TYR A 1 103 ? 21.323 13.118 -26.723 1.00 53.38 103 TYR A N 1
ATOM 816 C CA . TYR A 1 103 ? 20.167 13.661 -27.454 1.00 53.38 103 TYR A CA 1
ATOM 817 C C . TYR A 1 103 ? 19.807 15.101 -27.057 1.00 53.38 103 TYR A C 1
ATOM 819 O O . TYR A 1 103 ? 18.638 15.468 -27.004 1.00 53.38 103 TYR A O 1
ATOM 827 N N . LEU A 1 104 ? 20.818 15.943 -26.846 1.00 52.81 104 LEU A N 1
ATOM 828 C CA . LEU A 1 104 ? 20.706 17.385 -27.071 1.00 52.81 104 LEU A CA 1
ATOM 829 C C . LEU A 1 104 ? 21.732 17.747 -28.145 1.00 52.81 104 LEU A C 1
ATOM 831 O O . LEU A 1 104 ? 22.900 18.003 -27.860 1.00 52.81 104 LEU A O 1
ATOM 835 N N . LYS A 1 105 ? 21.287 17.655 -29.396 1.00 44.16 105 LYS A N 1
ATOM 836 C CA . LYS A 1 105 ? 21.993 18.152 -30.571 1.00 44.16 105 LYS A CA 1
ATOM 837 C C . LYS A 1 105 ? 21.206 19.325 -31.124 1.00 44.16 105 LYS A C 1
ATOM 839 O O . LYS A 1 105 ? 19.964 19.187 -31.181 1.00 44.16 105 LYS A O 1
#

Radius of gyration: 19.78 Å; Cα contac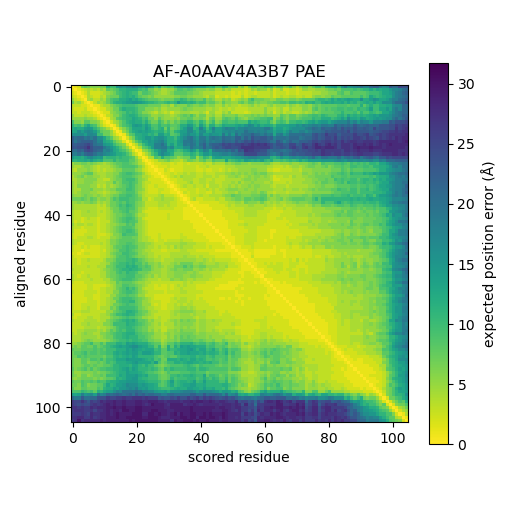ts (8 Å, |Δi|>4): 106; chains: 1; bounding box: 40×36×56 Å

Secondary structure (DSSP, 8-state):
--EETTEE--PPP-----TT---SEE-TTT--EES-HHHHHHHHHHHHSS-EE-TTT---SB-HHHHHHHHHHHHHHHHHHS-GGGHHHHHHHHHH---------

Nearest PDB structures (foldseek):
  2rsi-assembly1_A  TM=3.963E-01  e=2.584E-01  Homo sapiens
  1tf6-assembly1_A  TM=4.949E-01  e=1.292E+00  Xenopus laevis
  2rv7-assembly1_A  TM=3.708E-01  e=8.490E-01  Homo sapiens
  2rsj-assembly1_A  TM=3.582E-01  e=9.766E-01  Homo sapiens
  7eyi-assembly1_G  TM=2.177E-01  e=4.217E-01  Homo sapiens

Foldseek 3Di:
DKDQQNDDDDDDPQPPCPPDDQQVAADVQSRDGHVDPVVNVVVVVQQPFQQIAQPVPRDGRHGNNVSVVVNVVVVVCCVVPPDPVCVVVVVVCVVPPDPPPPPPD

Solvent-accessible surface area (backbone atoms only — not comparable to full-atom values): 6370 Å² total; per-residue (Å²): 112,33,17,55,77,91,41,75,55,80,76,72,80,69,72,73,87,65,90,80,64,83,49,86,38,69,42,83,91,80,57,41,70,26,81,49,68,69,59,41,50,56,50,52,54,60,38,67,38,52,59,16,20,17,70,81,78,65,51,66,63,25,28,46,64,56,14,43,52,50,38,52,50,51,52,50,48,44,69,74,73,50,65,73,88,48,49,64,59,54,51,49,48,61,72,66,52,71,86,76,87,77,84,84,128

Sequence (105 aa):
MPLLGKKVFSVGPMSPQNGTQDAPYLIPHTKERFESKSEFEKRKDLYNQSIWTCRATGHTGLTHEEACKSEATVTQQLNSQFPKCFEKDVLALVHHSKSYDLYLK

Organism: NCBI:txid259542

Mean predicted aligned error: 8.84 Å

pLDDT: mean 83.54, std 13.89, range [44.16, 95.62]